Protein AF-Q6V8P6-F1 (afdb_monomer)

Radius of gyration: 17.72 Å; Cα contacts (8 Å, |Δi|>4): 162; chains: 1; bounding box: 40×46×56 Å

InterPro domains:
  IPR002213 UDP-glucuronosyl/UDP-glucosyltransferase [PF00201] (41-142)
  IPR002213 UDP-glucuronosyl/UDP-glucosyltransferase [cd03784] (5-142)

Nearest PDB structures (foldseek):
  8i8z-assembly1_A  TM=8.024E-01  e=1.348E-08  Nemophila menziesii
  8i90-assembly2_B  TM=6.764E-01  e=4.741E-09  Nemophila menziesii
  6jel-assembly1_A  TM=6.926E-01  e=2.130E-08  Phytolacca americana
  8hok-assembly1_A  TM=7.689E-01  e=2.720E-07  Scutellaria baicalensis
  8xfw-assembly1_A  TM=7.731E-01  e=5.226E-07  Mangifera indica

Solvent-accessible surface area (backbone atoms only — not comparable to full-atom values): 9120 Å² total; per-residue (Å²): 139,82,84,88,83,80,90,79,73,80,94,61,40,28,60,82,70,79,51,81,41,89,83,33,73,60,86,79,85,74,91,64,75,50,55,91,65,63,59,65,55,56,54,44,71,73,43,58,71,48,48,26,36,39,36,42,51,70,94,76,65,80,79,54,61,72,58,50,46,52,51,50,52,52,46,61,76,63,70,48,38,32,43,34,52,55,64,71,80,83,67,72,94,72,79,98,68,93,84,73,65,81,79,69,67,43,94,58,52,68,68,46,53,76,56,29,46,77,39,59,38,67,62,61,69,63,53,74,69,33,66,19,49,53,46,77,49,62,69,76,81,132

Mean predicted aligned error: 7.64 Å

Organism: Malus domestica (NCBI:txid3750)

pLDDT: mean 84.95, std 16.17, range [38.88, 98.75]

Structure (mmCIF, N/CA/C/O backbone):
data_AF-Q6V8P6-F1
#
_entry.id   AF-Q6V8P6-F1
#
loop_
_atom_site.group_PDB
_atom_site.id
_atom_site.type_symbol
_atom_site.label_atom_id
_atom_site.label_alt_id
_atom_site.label_comp_id
_atom_site.label_asym_id
_atom_site.label_entity_id
_atom_site.label_seq_id
_atom_site.pdbx_PDB_ins_code
_atom_site.Cartn_x
_atom_site.Cartn_y
_atom_site.Cartn_z
_atom_site.occupancy
_atom_site.B_iso_or_equiv
_atom_site.auth_seq_id
_atom_site.auth_comp_id
_atom_site.auth_asym_id
_atom_site.auth_atom_id
_atom_site.pdbx_PDB_model_num
ATOM 1 N N . ASP A 1 1 ? 9.898 6.338 -42.229 1.00 64.50 1 ASP A N 1
ATOM 2 C CA . ASP A 1 1 ? 10.777 6.286 -41.044 1.00 64.50 1 ASP A CA 1
ATOM 3 C C . ASP A 1 1 ? 10.425 5.107 -40.151 1.00 64.50 1 ASP A C 1
ATOM 5 O O . ASP A 1 1 ? 9.270 4.963 -39.774 1.00 64.50 1 ASP A O 1
ATOM 9 N N . LYS A 1 2 ? 11.386 4.214 -39.880 1.00 81.12 2 LYS A N 1
ATOM 10 C CA . LYS A 1 2 ? 11.236 3.098 -38.930 1.00 81.12 2 LYS A CA 1
ATOM 11 C C . LYS A 1 2 ? 12.096 3.402 -37.708 1.00 81.12 2 LYS A C 1
ATOM 13 O O . LYS A 1 2 ? 13.314 3.485 -37.833 1.00 81.12 2 LYS A O 1
ATOM 18 N N . TYR A 1 3 ? 11.470 3.565 -36.547 1.00 88.38 3 TYR A N 1
ATOM 19 C CA . TYR A 1 3 ? 12.190 3.642 -35.278 1.00 88.38 3 TYR A CA 1
ATOM 20 C C . TYR A 1 3 ? 12.737 2.259 -34.912 1.00 88.38 3 TYR A C 1
ATOM 22 O O . TYR A 1 3 ? 12.028 1.260 -35.037 1.00 88.38 3 TYR A O 1
ATOM 30 N N . ASN A 1 4 ? 13.991 2.205 -34.461 1.00 91.56 4 ASN A N 1
ATOM 31 C CA . ASN A 1 4 ? 14.551 1.015 -33.830 1.00 91.56 4 ASN A CA 1
ATOM 32 C C . ASN A 1 4 ? 14.242 1.075 -32.328 1.00 91.56 4 ASN A C 1
ATOM 34 O O . ASN A 1 4 ? 14.728 1.975 -31.645 1.00 91.56 4 ASN A O 1
ATOM 38 N N . LEU A 1 5 ? 13.410 0.159 -31.833 1.00 94.38 5 LEU A N 1
ATOM 39 C CA . LEU A 1 5 ? 12.945 0.129 -30.445 1.00 94.38 5 LEU A CA 1
ATOM 40 C C . LEU A 1 5 ? 13.497 -1.114 -29.743 1.00 94.38 5 LEU A C 1
ATOM 42 O O . LEU A 1 5 ? 13.370 -2.221 -30.261 1.00 94.38 5 LEU A O 1
ATOM 46 N N . ILE A 1 6 ? 14.080 -0.930 -28.556 1.00 94.56 6 ILE A N 1
ATOM 47 C CA . ILE A 1 6 ? 14.617 -2.009 -27.717 1.00 94.56 6 ILE A CA 1
ATOM 48 C C . ILE A 1 6 ? 13.954 -1.920 -26.342 1.00 94.56 6 ILE A C 1
ATOM 50 O O . ILE A 1 6 ? 14.021 -0.883 -25.684 1.00 94.56 6 ILE A O 1
ATOM 54 N N . GLY A 1 7 ? 13.316 -3.007 -25.908 1.00 93.81 7 GLY A N 1
ATOM 55 C CA . GLY A 1 7 ? 12.780 -3.123 -24.554 1.00 93.81 7 GLY A CA 1
ATOM 56 C C . GLY A 1 7 ? 13.902 -3.395 -23.555 1.00 93.81 7 GLY A C 1
ATOM 57 O O . GLY A 1 7 ? 14.641 -4.360 -23.716 1.00 93.81 7 GLY A O 1
ATOM 58 N N . VAL A 1 8 ? 14.022 -2.550 -22.532 1.00 93.94 8 VAL A N 1
ATOM 59 C CA . VAL A 1 8 ? 15.067 -2.644 -21.490 1.00 93.94 8 VAL A CA 1
ATOM 60 C C . VAL A 1 8 ? 14.494 -2.848 -20.083 1.00 93.94 8 VAL A C 1
ATOM 62 O O . VAL A 1 8 ? 15.216 -2.753 -19.099 1.00 93.94 8 VAL A O 1
ATOM 65 N N . GLY A 1 9 ? 13.183 -3.072 -19.980 1.00 92.12 9 GLY A N 1
ATOM 66 C CA . GLY A 1 9 ? 12.490 -3.229 -18.705 1.00 92.12 9 GLY A CA 1
ATOM 67 C C . GLY A 1 9 ? 12.457 -4.673 -18.179 1.00 92.12 9 GLY A C 1
ATOM 68 O O . GLY A 1 9 ? 12.805 -5.602 -18.911 1.00 92.12 9 GLY A O 1
ATOM 69 N N . PRO A 1 10 ? 11.959 -4.863 -16.942 1.00 91.06 10 PRO A N 1
ATOM 70 C CA . PRO A 1 10 ? 11.522 -3.813 -16.017 1.00 91.06 10 PRO A CA 1
ATOM 71 C C . PRO A 1 10 ? 12.711 -3.106 -15.345 1.00 91.06 10 PRO A C 1
ATOM 73 O O . PRO A 1 10 ? 13.685 -3.744 -14.960 1.00 91.06 10 PRO A O 1
ATOM 76 N N . LEU A 1 11 ? 12.625 -1.782 -15.189 1.00 89.81 11 LEU A N 1
ATOM 77 C CA . LEU A 1 11 ? 13.654 -0.981 -14.515 1.00 89.81 11 LEU A CA 1
ATOM 78 C C . LEU A 1 11 ? 13.418 -0.995 -12.999 1.00 89.81 11 LEU A C 1
ATOM 80 O O . LEU A 1 11 ? 13.060 0.018 -12.410 1.00 89.81 11 LEU A O 1
ATOM 84 N N . ILE A 1 12 ? 13.549 -2.172 -12.391 1.00 87.56 12 ILE A N 1
ATOM 85 C CA . ILE A 1 12 ? 13.394 -2.402 -10.947 1.00 87.56 12 ILE A CA 1
ATOM 86 C C . ILE A 1 12 ? 14.780 -2.725 -10.362 1.00 87.56 12 ILE A C 1
ATOM 88 O O . ILE A 1 12 ? 15.562 -3.378 -11.057 1.00 87.56 12 ILE A O 1
ATOM 92 N N . PRO A 1 13 ? 15.094 -2.305 -9.116 1.00 86.50 13 PRO A N 1
ATOM 93 C CA . PRO A 1 13 ? 16.377 -2.603 -8.487 1.00 86.50 13 PRO A CA 1
ATOM 94 C C . PRO A 1 13 ? 16.724 -4.095 -8.530 1.00 86.50 13 PRO A C 1
ATOM 96 O O . PRO A 1 13 ? 15.871 -4.938 -8.233 1.00 86.50 13 PRO A O 1
ATOM 99 N N . SER A 1 14 ? 17.973 -4.422 -8.870 1.00 84.06 14 SER A N 1
ATOM 100 C CA . SER A 1 14 ? 18.437 -5.808 -9.038 1.00 84.06 14 SER A CA 1
ATOM 101 C C . SER A 1 14 ? 18.205 -6.672 -7.798 1.00 84.06 14 SER A C 1
ATOM 103 O O . SER A 1 14 ? 17.811 -7.826 -7.954 1.00 84.06 14 SER A O 1
ATOM 105 N N . ASP A 1 15 ? 18.333 -6.124 -6.583 1.00 83.31 15 ASP A N 1
ATOM 106 C CA . ASP A 1 15 ? 18.032 -6.843 -5.330 1.00 83.31 15 ASP A CA 1
ATOM 107 C C . ASP A 1 15 ? 16.585 -7.376 -5.268 1.00 83.31 15 ASP A C 1
ATOM 109 O O . ASP A 1 15 ? 16.313 -8.340 -4.558 1.00 83.31 15 ASP A O 1
ATOM 113 N N . SER A 1 16 ? 15.650 -6.766 -6.006 1.00 79.06 16 SER A N 1
ATOM 114 C CA . SER A 1 16 ? 14.245 -7.202 -6.097 1.00 79.06 16 SER A CA 1
ATOM 115 C C . SER A 1 16 ? 13.962 -8.110 -7.303 1.00 79.06 16 SER A C 1
ATOM 117 O O . SER A 1 16 ? 12.825 -8.542 -7.482 1.00 79.06 16 SER A O 1
ATOM 119 N N . LEU A 1 17 ? 14.967 -8.378 -8.143 1.00 81.56 17 LEU A N 1
ATOM 120 C CA . LEU A 1 17 ? 14.869 -9.213 -9.341 1.00 81.56 17 LEU A CA 1
ATOM 121 C C . LEU A 1 17 ? 15.826 -10.411 -9.257 1.00 81.56 17 LEU A C 1
ATOM 123 O O . LEU A 1 17 ? 15.468 -11.458 -8.727 1.00 81.56 17 LEU A O 1
ATOM 127 N N . ASP A 1 18 ? 17.031 -10.279 -9.819 1.00 80.69 18 ASP A N 1
ATOM 128 C CA . ASP A 1 18 ? 17.999 -11.366 -9.980 1.00 80.69 18 ASP A CA 1
ATOM 129 C C . ASP A 1 18 ? 19.200 -11.283 -9.026 1.00 80.69 18 ASP A C 1
ATOM 131 O O . ASP A 1 18 ? 20.037 -12.186 -9.021 1.00 80.69 18 ASP A O 1
ATOM 135 N N . GLY A 1 19 ? 19.293 -10.209 -8.235 1.00 78.88 19 GLY A N 1
ATOM 136 C CA . GLY A 1 19 ? 20.337 -9.975 -7.237 1.00 78.88 19 GLY A CA 1
ATOM 137 C C . GLY A 1 19 ? 21.753 -9.873 -7.808 1.00 78.88 19 GLY A C 1
ATOM 138 O O . GLY A 1 19 ? 22.724 -9.997 -7.061 1.00 78.88 19 GLY A O 1
ATOM 139 N N . L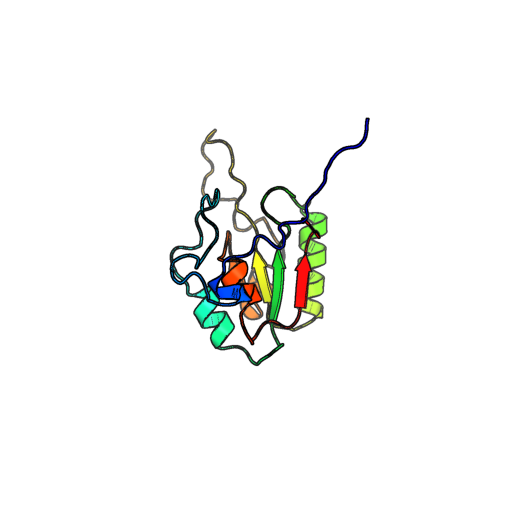YS A 1 20 ? 21.912 -9.688 -9.126 1.00 82.19 20 LYS A N 1
ATOM 140 C CA . LYS A 1 20 ? 23.231 -9.671 -9.780 1.00 82.19 20 LYS A CA 1
ATOM 141 C C . LYS A 1 20 ? 24.008 -8.377 -9.566 1.00 82.19 20 LYS A C 1
ATOM 143 O O . LYS A 1 20 ? 25.219 -8.374 -9.782 1.00 82.19 20 LYS A O 1
ATOM 148 N N . VAL A 1 21 ? 23.344 -7.296 -9.155 1.00 83.06 21 VAL A N 1
ATOM 149 C CA . VAL A 1 21 ? 23.969 -6.000 -8.864 1.00 83.06 21 VAL A CA 1
ATOM 150 C C . VAL A 1 21 ? 23.7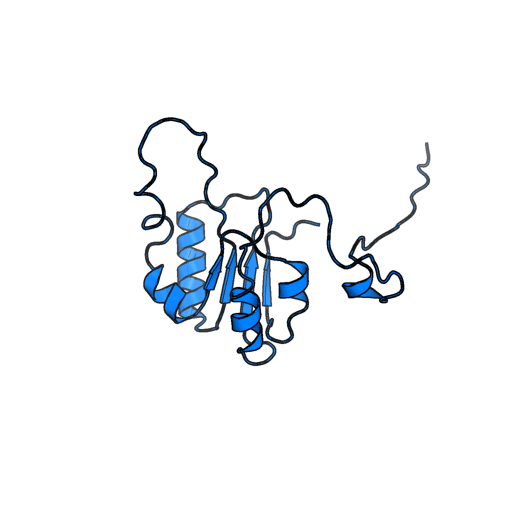86 -5.669 -7.376 1.00 83.06 21 VAL A C 1
ATOM 152 O O . VAL A 1 21 ? 22.811 -5.020 -7.013 1.00 83.06 21 VAL A O 1
ATOM 155 N N . PRO A 1 22 ? 24.739 -6.046 -6.499 1.00 74.31 22 PRO A N 1
ATOM 156 C CA . PRO A 1 22 ? 24.573 -5.956 -5.039 1.00 74.31 22 PRO A CA 1
ATOM 157 C C . PRO A 1 22 ? 24.421 -4.535 -4.475 1.00 74.31 22 PRO A C 1
ATOM 159 O O . PRO A 1 22 ? 24.085 -4.353 -3.303 1.00 74.31 22 PRO A O 1
ATOM 162 N N . SER A 1 23 ? 24.762 -3.514 -5.263 1.00 79.62 23 SER A N 1
ATOM 163 C CA . SER A 1 23 ? 24.608 -2.104 -4.893 1.00 79.62 23 SER A CA 1
ATOM 164 C C . SER A 1 23 ? 23.232 -1.535 -5.245 1.00 79.62 23 SER A C 1
ATOM 166 O O . SER A 1 23 ? 22.897 -0.448 -4.781 1.00 79.62 23 SER A O 1
ATOM 168 N N . ASP A 1 24 ? 22.449 -2.232 -6.068 1.00 79.56 24 ASP A N 1
ATOM 169 C CA . ASP A 1 24 ? 21.180 -1.751 -6.609 1.00 79.56 24 ASP A CA 1
ATOM 170 C C . ASP A 1 24 ? 19.999 -2.232 -5.755 1.00 79.56 24 ASP A C 1
ATOM 172 O O . ASP A 1 24 ? 19.278 -3.172 -6.093 1.00 79.56 24 ASP A O 1
ATOM 176 N N . LYS A 1 25 ? 19.858 -1.590 -4.589 1.00 74.56 25 LYS A N 1
ATOM 177 C CA . LYS A 1 25 ? 18.919 -1.997 -3.528 1.00 74.56 25 LYS A CA 1
ATOM 178 C C . LYS A 1 25 ? 17.602 -1.234 -3.523 1.00 74.56 25 LYS A C 1
ATOM 180 O O . LYS A 1 25 ? 16.619 -1.665 -2.926 1.00 74.56 25 LYS A O 1
ATOM 185 N N . SER A 1 26 ? 17.596 -0.042 -4.106 1.00 77.06 26 SER A N 1
ATOM 186 C CA . SER A 1 26 ? 16.463 0.874 -4.051 1.00 77.06 26 SER A CA 1
ATOM 187 C C . SER A 1 26 ? 16.537 1.880 -5.180 1.00 77.06 26 SER A C 1
ATOM 189 O O . SER A 1 26 ? 17.626 2.260 -5.605 1.00 77.06 26 SER A O 1
ATOM 191 N N . PHE A 1 27 ? 15.383 2.411 -5.566 1.00 80.31 27 PHE A N 1
ATOM 192 C CA . PHE A 1 27 ? 15.333 3.590 -6.418 1.00 80.31 27 PHE A CA 1
ATOM 193 C C . PHE A 1 27 ? 16.090 4.765 -5.783 1.00 80.31 27 PHE A C 1
ATOM 195 O O . PHE A 1 27 ? 15.969 5.028 -4.584 1.00 80.31 27 PHE A O 1
ATOM 202 N N . GLY A 1 28 ? 16.886 5.454 -6.599 1.00 75.38 28 GLY A N 1
ATOM 203 C CA . GLY A 1 28 ? 17.466 6.751 -6.262 1.00 75.38 28 GLY A CA 1
ATOM 204 C C . GLY A 1 28 ? 16.548 7.901 -6.689 1.00 75.38 28 GLY A C 1
ATOM 205 O O . GLY A 1 28 ? 15.672 7.721 -7.531 1.00 75.38 28 GLY A O 1
ATOM 206 N N . GLY A 1 29 ? 16.770 9.098 -6.137 1.00 76.94 29 GLY A N 1
ATOM 207 C CA . GLY A 1 29 ? 16.049 10.310 -6.552 1.00 76.94 29 GLY A CA 1
ATOM 208 C C . GLY A 1 29 ? 14.643 10.473 -5.964 1.00 76.94 29 GLY A C 1
ATOM 209 O O . GLY A 1 29 ? 13.818 11.164 -6.557 1.00 76.94 29 GLY A O 1
ATOM 210 N N . ASP A 1 30 ? 14.362 9.855 -4.812 1.00 78.94 30 ASP A N 1
ATOM 211 C CA . ASP A 1 30 ? 13.090 10.019 -4.103 1.00 78.94 30 ASP A CA 1
ATOM 212 C C . ASP A 1 30 ? 12.798 11.505 -3.814 1.00 78.94 30 ASP A C 1
ATOM 214 O O . ASP A 1 30 ? 13.547 12.178 -3.106 1.00 78.94 30 ASP A O 1
ATOM 218 N N . LEU A 1 31 ? 11.676 12.011 -4.338 1.00 78.62 31 LEU A N 1
ATOM 219 C CA . LEU A 1 31 ? 11.203 13.381 -4.082 1.00 78.62 31 LEU A CA 1
ATOM 220 C C . LEU A 1 31 ? 10.533 13.535 -2.710 1.00 78.62 31 LEU A C 1
ATOM 222 O O . LEU A 1 31 ? 10.399 14.648 -2.206 1.00 78.62 31 LEU A O 1
ATOM 226 N N . PHE A 1 32 ? 10.093 12.424 -2.121 1.00 77.06 32 PHE A N 1
ATOM 227 C CA . PHE A 1 32 ? 9.387 12.392 -0.848 1.00 77.06 32 PHE A CA 1
ATOM 228 C C . PHE A 1 32 ? 10.249 11.690 0.189 1.00 77.06 32 PHE A C 1
ATOM 230 O O . PHE A 1 32 ? 10.757 10.587 -0.034 1.00 77.06 32 PHE A O 1
ATOM 237 N N . GLN A 1 33 ? 10.406 12.332 1.343 1.00 73.00 33 GLN A N 1
ATOM 238 C CA . GLN A 1 33 ? 11.125 11.733 2.451 1.00 73.00 33 GLN A CA 1
ATOM 239 C C . GLN A 1 33 ? 10.310 10.552 2.985 1.00 73.00 33 GLN A C 1
ATOM 241 O O . GLN A 1 33 ? 9.189 10.720 3.457 1.00 73.00 33 GLN A O 1
ATOM 246 N N . LYS A 1 34 ? 10.880 9.347 2.897 1.00 69.62 34 LYS A N 1
ATOM 247 C CA . LYS A 1 34 ? 10.338 8.151 3.559 1.00 69.62 34 LYS A CA 1
ATOM 248 C C . LYS A 1 34 ? 10.194 8.446 5.053 1.00 69.62 34 LYS A C 1
ATOM 250 O O . LYS A 1 34 ? 11.031 9.168 5.605 1.00 69.62 34 LYS A O 1
ATOM 255 N N . SER A 1 35 ? 9.175 7.888 5.711 1.00 65.31 35 SER A N 1
ATOM 256 C CA . SER A 1 35 ? 9.089 7.995 7.171 1.00 65.31 35 SER A CA 1
ATOM 257 C C . SER A 1 35 ? 10.414 7.523 7.786 1.00 65.31 35 SER A C 1
ATOM 259 O O . SER A 1 35 ? 10.912 6.448 7.443 1.00 65.31 35 SER A O 1
ATOM 261 N N . LYS A 1 36 ? 11.025 8.378 8.621 1.00 57.03 36 LYS A N 1
ATOM 262 C CA . LYS A 1 36 ? 12.388 8.175 9.153 1.00 57.03 36 LYS A CA 1
ATOM 263 C C . LYS A 1 36 ? 12.517 6.868 9.927 1.00 57.03 36 LYS A C 1
ATOM 265 O O . LYS A 1 36 ? 13.560 6.226 9.881 1.00 57.03 36 LYS A O 1
ATOM 270 N N . ASP A 1 37 ? 11.420 6.481 10.559 1.00 63.28 37 ASP A N 1
ATOM 271 C CA . ASP A 1 37 ? 11.316 5.279 11.352 1.00 63.28 37 ASP A CA 1
ATOM 272 C C . ASP A 1 37 ? 10.626 4.208 10.500 1.00 63.28 37 ASP A C 1
ATOM 274 O O . ASP A 1 37 ? 9.487 4.366 10.046 1.00 63.28 37 ASP A O 1
ATOM 278 N N . SER A 1 38 ? 11.325 3.100 10.258 1.00 74.50 38 SER A N 1
ATOM 279 C CA . SER A 1 38 ? 10.826 1.911 9.555 1.00 74.50 38 SER A CA 1
ATOM 280 C C . SER A 1 38 ? 9.798 1.119 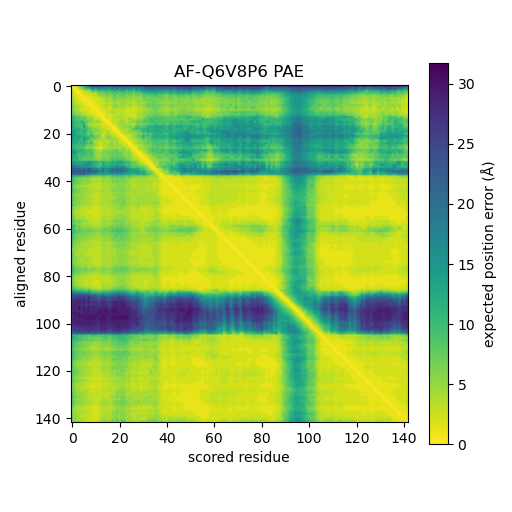10.373 1.00 74.50 38 SER A C 1
ATOM 282 O O . SER A 1 38 ? 9.586 -0.065 10.120 1.00 74.50 38 SER A O 1
ATOM 284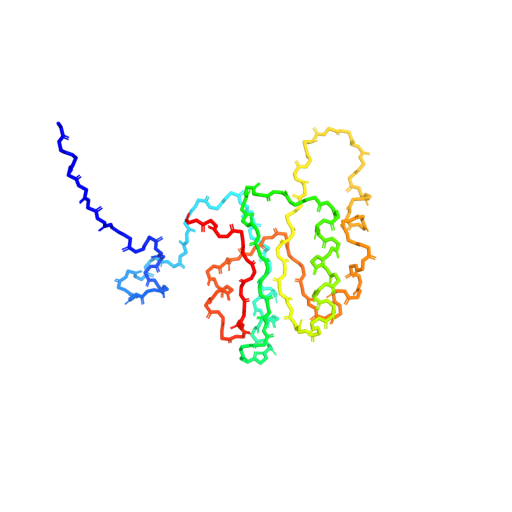 N N . TRP A 1 39 ? 9.137 1.756 11.340 1.00 88.94 39 TRP A N 1
ATOM 285 C CA . TRP A 1 39 ? 8.154 1.136 12.224 1.00 88.94 39 TRP A CA 1
ATOM 286 C C . TRP A 1 39 ? 7.013 0.480 11.432 1.00 88.94 39 TRP A C 1
ATOM 288 O O . TRP A 1 39 ? 6.478 -0.545 11.842 1.00 88.94 39 TRP A O 1
ATOM 298 N N . TYR A 1 40 ? 6.659 1.025 10.261 1.00 91.44 40 TYR A N 1
ATOM 299 C CA . TYR A 1 40 ? 5.636 0.438 9.393 1.00 91.44 40 TYR A CA 1
ATOM 300 C C . TYR A 1 40 ? 6.093 -0.896 8.784 1.00 91.44 40 TYR A C 1
ATOM 302 O O . TYR A 1 40 ? 5.259 -1.763 8.545 1.00 91.44 40 TYR A O 1
ATOM 310 N N . LEU A 1 41 ? 7.401 -1.091 8.564 1.00 91.94 41 LEU A N 1
ATOM 311 C CA . LEU A 1 41 ? 7.957 -2.376 8.127 1.00 91.94 41 LEU A CA 1
ATOM 312 C C . LEU A 1 41 ? 7.925 -3.394 9.266 1.00 91.94 41 LEU A C 1
ATOM 314 O O . LEU A 1 41 ? 7.563 -4.541 9.039 1.00 91.94 41 LEU A O 1
ATOM 318 N N . GLU A 1 42 ? 8.241 -2.986 10.495 1.00 93.75 42 GLU A N 1
ATOM 319 C CA . GLU A 1 42 ? 8.091 -3.852 11.673 1.00 93.75 42 GLU A CA 1
ATOM 320 C C . GLU A 1 42 ? 6.625 -4.245 11.884 1.00 93.75 42 GLU A C 1
ATOM 322 O O . GLU A 1 42 ? 6.306 -5.416 12.097 1.00 93.75 42 GLU A O 1
ATOM 327 N N . TRP A 1 43 ? 5.711 -3.282 11.730 1.00 95.88 43 TRP A N 1
ATOM 328 C CA . TRP A 1 43 ? 4.279 -3.542 11.764 1.00 95.88 43 TRP A CA 1
ATOM 329 C C . TRP A 1 43 ? 3.859 -4.513 10.657 1.00 95.88 43 TRP A C 1
ATOM 331 O O . TRP A 1 43 ? 3.135 -5.458 10.962 1.00 95.88 43 TRP A O 1
ATOM 341 N N . LEU A 1 44 ? 4.338 -4.350 9.418 1.00 96.06 44 LEU A N 1
ATOM 342 C CA . LEU A 1 44 ? 4.079 -5.292 8.322 1.00 96.06 44 LEU A CA 1
ATOM 343 C C . LEU A 1 44 ? 4.597 -6.695 8.657 1.00 96.06 44 LEU A C 1
ATOM 345 O O . LEU A 1 44 ? 3.853 -7.665 8.535 1.00 96.06 44 LEU A O 1
ATOM 349 N N . ASN A 1 45 ? 5.831 -6.801 9.149 1.00 94.75 45 ASN A N 1
ATOM 350 C CA . ASN A 1 45 ? 6.468 -8.071 9.506 1.00 94.75 45 ASN A CA 1
ATOM 351 C C . ASN A 1 45 ? 5.761 -8.794 10.664 1.00 94.75 45 ASN A C 1
ATOM 353 O O . ASN A 1 45 ? 5.895 -10.004 10.804 1.00 94.75 45 ASN A O 1
ATOM 357 N N . SER A 1 46 ? 4.994 -8.072 11.487 1.00 96.62 46 SER A N 1
ATOM 358 C CA . SER A 1 46 ? 4.170 -8.665 12.550 1.00 96.62 46 SER A CA 1
ATOM 359 C C . SER A 1 46 ? 2.838 -9.255 12.063 1.00 96.62 46 SER A C 1
ATOM 361 O O . SER A 1 46 ? 2.116 -9.859 12.858 1.00 96.62 46 SER A O 1
ATOM 363 N N . LYS A 1 47 ? 2.451 -9.030 10.800 1.00 98.12 47 LYS A N 1
ATOM 364 C CA . LYS A 1 47 ? 1.167 -9.489 10.254 1.00 98.12 47 LYS A CA 1
ATOM 365 C C . LYS A 1 47 ? 1.296 -10.868 9.600 1.00 98.12 47 LYS A C 1
ATOM 367 O O . LYS A 1 47 ? 2.370 -11.204 9.112 1.00 98.12 47 LYS A O 1
ATOM 372 N N . PRO A 1 48 ? 0.216 -11.672 9.574 1.00 98.25 48 PRO A N 1
ATOM 373 C CA . PRO A 1 48 ? 0.211 -12.932 8.837 1.00 98.25 48 PRO A CA 1
ATOM 374 C C . PRO A 1 48 ? 0.486 -12.735 7.339 1.00 98.25 48 PRO A C 1
ATOM 376 O O . PRO A 1 48 ? 0.153 -11.691 6.770 1.00 98.25 48 PRO A O 1
ATOM 379 N N . GLU A 1 49 ? 1.025 -13.766 6.693 1.00 98.31 49 GLU A N 1
ATOM 380 C CA . GLU A 1 49 ? 1.264 -13.796 5.246 1.00 98.31 49 GLU A CA 1
ATOM 381 C C . GLU A 1 49 ? -0.024 -13.511 4.453 1.00 98.31 49 GLU A C 1
ATOM 383 O O . GLU A 1 49 ? -1.106 -13.987 4.807 1.00 98.31 49 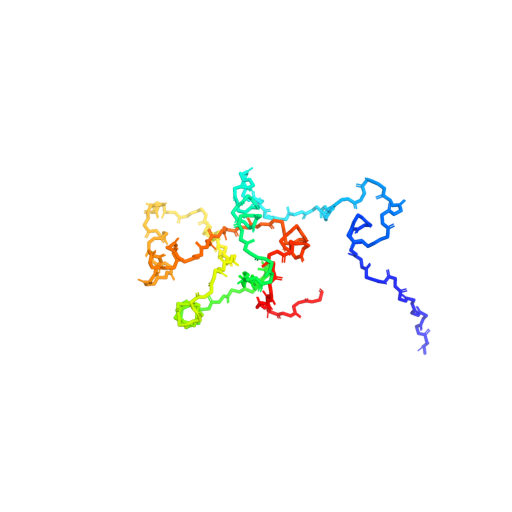GLU A O 1
ATOM 388 N N . GLY A 1 50 ? 0.070 -12.691 3.402 1.00 98.25 50 GLY A N 1
ATOM 389 C CA . GLY A 1 50 ? -1.059 -12.356 2.527 1.00 98.25 50 GLY A CA 1
ATOM 390 C C . GLY A 1 50 ? -2.241 -11.637 3.204 1.00 98.25 50 GLY A C 1
ATOM 391 O O . GLY A 1 50 ? -3.345 -11.581 2.644 1.00 98.25 50 GLY A O 1
ATOM 392 N N . SER A 1 51 ? -2.068 -11.104 4.418 1.00 98.31 51 SER A N 1
ATOM 393 C CA . SER A 1 51 ? -3.161 -10.505 5.199 1.00 98.31 51 SER A CA 1
ATOM 394 C C . SER A 1 51 ? -3.355 -9.007 4.968 1.00 98.31 51 SER A C 1
ATOM 396 O O . SER A 1 51 ? -4.472 -8.515 5.120 1.00 98.31 51 SER A O 1
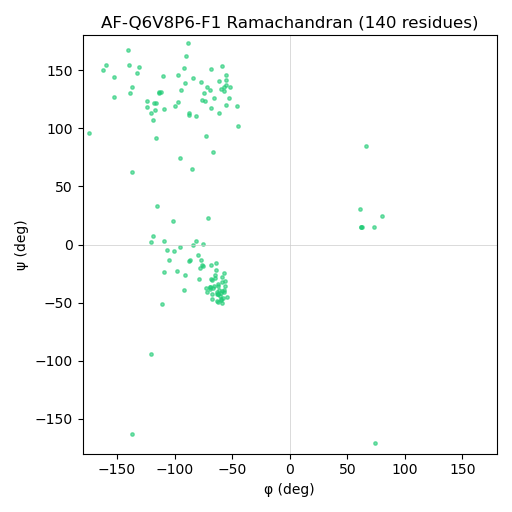ATOM 398 N N . VAL A 1 52 ? -2.302 -8.292 4.568 1.00 98.62 52 VAL A N 1
ATOM 399 C CA . VAL A 1 52 ? -2.280 -6.828 4.509 1.00 98.62 52 VAL A CA 1
ATOM 400 C C . VAL A 1 52 ? -2.720 -6.309 3.143 1.00 98.62 52 VAL A C 1
ATOM 402 O O . VAL A 1 52 ? -2.320 -6.837 2.103 1.00 98.62 52 VAL A O 1
ATOM 405 N N . ILE A 1 53 ? -3.512 -5.238 3.141 1.00 98.75 53 ILE A N 1
ATOM 406 C CA . ILE A 1 53 ? -3.831 -4.443 1.950 1.00 98.75 53 ILE A CA 1
ATOM 407 C C . ILE A 1 53 ? -2.905 -3.226 1.902 1.00 98.75 53 ILE A C 1
ATOM 409 O O . ILE A 1 53 ? -2.883 -2.422 2.8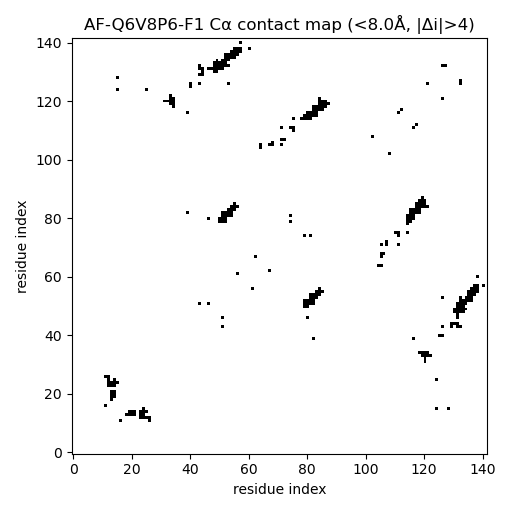30 1.00 98.75 53 ILE A O 1
ATOM 413 N N . TYR A 1 54 ? -2.154 -3.056 0.821 1.00 98.62 54 TYR A N 1
ATOM 414 C CA . TYR A 1 54 ? -1.413 -1.825 0.566 1.00 98.62 54 TYR A CA 1
ATOM 415 C C . TYR A 1 54 ? -2.238 -0.895 -0.318 1.00 98.62 54 TYR A C 1
ATOM 417 O O . TYR A 1 54 ? -2.774 -1.325 -1.337 1.00 98.62 54 TYR A O 1
ATOM 425 N N . VAL A 1 55 ? -2.331 0.379 0.055 1.00 98.38 55 VAL A N 1
ATOM 426 C CA . VAL A 1 55 ? -3.059 1.401 -0.703 1.00 98.38 55 VAL A CA 1
ATOM 427 C C . VAL A 1 55 ? -2.110 2.553 -1.018 1.00 98.38 55 VAL A C 1
ATOM 429 O O . VAL A 1 55 ? -1.592 3.206 -0.111 1.00 98.38 55 VAL A O 1
ATOM 432 N N . SER A 1 56 ? -1.872 2.814 -2.305 1.00 96.81 56 SER A N 1
ATOM 433 C CA . SER A 1 56 ? -1.034 3.933 -2.757 1.00 96.81 56 SER A CA 1
ATOM 434 C C . SER A 1 56 ? -1.443 4.420 -4.144 1.00 96.81 56 SER A C 1
ATOM 436 O O . SER A 1 56 ? -1.471 3.668 -5.118 1.00 96.81 56 SER A O 1
ATOM 438 N N . PHE A 1 57 ? -1.701 5.724 -4.250 1.00 95.38 57 PHE A N 1
ATOM 439 C CA . PHE A 1 57 ? -2.063 6.392 -5.505 1.00 95.38 57 PHE A CA 1
ATOM 440 C C . PHE A 1 57 ? -0.885 7.154 -6.133 1.00 95.38 57 PHE A C 1
ATOM 442 O O . PHE A 1 57 ? -1.069 8.019 -6.988 1.00 95.38 57 PHE A O 1
ATOM 449 N N . GLY A 1 58 ? 0.341 6.800 -5.738 1.00 91.56 58 GLY A N 1
ATOM 450 C CA . GLY A 1 58 ? 1.566 7.355 -6.300 1.00 91.56 58 GLY A CA 1
ATOM 451 C C . GLY A 1 58 ? 1.870 8.789 -5.861 1.00 91.56 58 GLY A C 1
ATOM 452 O O . GLY A 1 58 ? 1.262 9.359 -4.955 1.00 91.56 58 GLY A O 1
ATOM 453 N N . SER A 1 59 ? 2.875 9.369 -6.511 1.00 88.25 59 SER A N 1
ATOM 454 C CA . SER A 1 59 ? 3.460 10.671 -6.171 1.00 88.25 59 SER A CA 1
ATOM 455 C C . SER A 1 59 ? 2.759 11.871 -6.811 1.00 88.25 59 SER A C 1
ATOM 457 O O . SER A 1 59 ? 3.025 13.007 -6.422 1.00 88.25 59 SER A O 1
ATOM 459 N N . ILE A 1 60 ? 1.890 11.655 -7.800 1.00 85.69 60 ILE A N 1
ATOM 460 C CA . ILE A 1 60 ? 1.279 12.739 -8.585 1.00 85.69 60 ILE A CA 1
ATOM 461 C C . ILE A 1 60 ? -0.211 12.851 -8.278 1.00 85.69 60 ILE A C 1
ATOM 463 O O . ILE A 1 60 ? -0.670 13.933 -7.917 1.00 85.69 60 ILE A O 1
ATOM 467 N N . SER A 1 61 ? -0.948 11.743 -8.349 1.00 86.06 61 SER A N 1
ATOM 468 C CA . SER A 1 61 ? -2.402 11.728 -8.176 1.00 86.06 61 SER A CA 1
ATOM 469 C C . SER A 1 61 ? -2.826 12.251 -6.803 1.00 86.06 61 SER A C 1
ATOM 471 O O . SER A 1 61 ? -2.266 11.869 -5.771 1.00 86.06 61 SER A O 1
ATOM 473 N N . VAL A 1 62 ? -3.832 13.123 -6.791 1.00 84.38 62 VAL A N 1
ATOM 474 C CA . VAL A 1 62 ? -4.454 13.662 -5.577 1.00 84.38 62 VAL A CA 1
ATOM 475 C C . VAL A 1 62 ? -5.910 13.225 -5.585 1.00 84.38 62 VAL A C 1
ATOM 477 O O . VAL A 1 62 ? -6.626 13.515 -6.540 1.00 84.38 62 VAL A O 1
ATOM 480 N N . LEU A 1 63 ? -6.329 12.512 -4.542 1.00 87.19 63 LEU A N 1
ATOM 481 C CA . LEU A 1 63 ? -7.715 12.086 -4.388 1.00 87.19 63 LEU A CA 1
ATOM 482 C C . LEU A 1 63 ? -8.544 13.204 -3.761 1.00 87.19 63 LEU A C 1
ATOM 484 O O . LEU A 1 63 ? -8.080 13.919 -2.869 1.00 87.19 63 LEU A O 1
ATOM 488 N N . GLU A 1 64 ? -9.787 13.336 -4.211 1.00 90.19 64 GLU A N 1
ATOM 489 C CA . GLU A 1 64 ? -10.757 14.195 -3.541 1.00 90.19 64 GLU A CA 1
ATOM 490 C C . GLU A 1 64 ? -11.135 13.609 -2.177 1.00 90.19 64 GLU A C 1
ATOM 492 O O . GLU A 1 64 ? -11.156 12.390 -1.998 1.00 90.19 64 GLU A O 1
ATOM 497 N N . LYS A 1 65 ? -11.495 14.474 -1.218 1.00 88.88 65 LYS A N 1
ATOM 498 C CA . LYS A 1 65 ? -11.866 14.035 0.136 1.00 88.88 65 LYS A CA 1
ATOM 499 C C . LYS A 1 65 ? -12.984 12.992 0.101 1.00 88.88 65 LYS A C 1
ATOM 501 O O . LYS A 1 65 ? -12.858 11.967 0.751 1.00 88.88 65 LYS A O 1
ATOM 506 N N . ALA A 1 66 ? -14.028 13.207 -0.702 1.00 92.25 66 ALA A N 1
ATOM 507 C CA . ALA A 1 66 ? -15.134 12.256 -0.822 1.00 92.25 66 ALA A CA 1
ATOM 508 C C . ALA A 1 66 ? -14.654 10.858 -1.251 1.00 92.25 66 ALA A C 1
ATOM 510 O O . ALA A 1 66 ? -15.087 9.859 -0.691 1.00 92.25 66 ALA A O 1
ATOM 511 N N . GLN A 1 67 ? -13.706 10.781 -2.187 1.00 94.00 67 GLN A N 1
ATOM 512 C CA . GLN A 1 67 ? -13.132 9.510 -2.620 1.00 94.00 67 GLN A CA 1
ATOM 513 C C . GLN A 1 67 ? -12.269 8.861 -1.531 1.00 94.00 67 GLN A C 1
ATOM 515 O O . GLN A 1 67 ? -12.306 7.644 -1.369 1.00 94.00 67 GLN A O 1
ATOM 520 N N . MET A 1 68 ? -11.512 9.656 -0.769 1.00 94.38 68 MET A N 1
ATOM 521 C CA . MET A 1 68 ? -10.768 9.148 0.385 1.00 94.38 68 MET A CA 1
ATOM 522 C C . MET A 1 68 ? -11.706 8.577 1.457 1.00 94.38 68 MET A C 1
ATOM 524 O O . MET A 1 68 ? -11.442 7.495 1.964 1.00 94.38 68 MET A O 1
ATOM 528 N N . GLU A 1 69 ? -12.821 9.246 1.758 1.00 95.00 69 GLU A N 1
ATOM 529 C CA . GLU A 1 69 ? -13.817 8.755 2.724 1.00 95.00 69 GLU A CA 1
ATOM 530 C C . GLU A 1 69 ? -14.434 7.417 2.287 1.00 95.00 69 GLU A C 1
ATOM 532 O O . GLU A 1 69 ? -14.621 6.524 3.107 1.00 95.00 69 GLU A O 1
ATOM 537 N N . GLU A 1 70 ? -14.711 7.229 0.995 1.00 97.88 70 GLU A N 1
ATOM 538 C CA . GLU A 1 70 ? -15.229 5.946 0.501 1.00 97.88 70 GLU A CA 1
ATOM 539 C C . GLU A 1 70 ? -14.179 4.827 0.559 1.00 97.88 70 GLU A C 1
ATOM 541 O O . GLU A 1 70 ? -14.505 3.695 0.912 1.00 97.88 70 GLU A O 1
ATOM 546 N N . ILE A 1 71 ? -12.904 5.132 0.286 1.00 97.25 71 ILE A N 1
ATOM 547 C CA . ILE A 1 71 ? -11.810 4.166 0.479 1.00 97.25 71 ILE A CA 1
ATOM 548 C C . ILE A 1 71 ? -11.684 3.799 1.961 1.00 97.25 71 ILE A C 1
ATOM 550 O O . ILE A 1 71 ? -11.536 2.624 2.287 1.00 97.25 71 ILE A O 1
ATOM 554 N N . ALA A 1 72 ? -11.773 4.782 2.855 1.00 96.94 72 ALA A N 1
ATOM 555 C CA . ALA A 1 72 ? -11.718 4.572 4.294 1.00 96.94 72 ALA A CA 1
ATOM 556 C C . ALA A 1 72 ? -12.830 3.631 4.782 1.00 96.94 72 ALA A C 1
ATOM 558 O O . ALA A 1 72 ? -12.539 2.625 5.428 1.00 96.94 72 ALA A O 1
ATOM 559 N N . LYS A 1 73 ? -14.084 3.892 4.392 1.00 97.75 73 LYS A N 1
ATOM 560 C CA . LYS A 1 73 ? -15.220 3.007 4.697 1.00 97.75 73 LYS A CA 1
ATOM 561 C C . LYS A 1 73 ? -14.998 1.598 4.159 1.00 97.75 73 LYS A C 1
ATOM 563 O O . LYS A 1 73 ? -15.164 0.634 4.894 1.00 97.75 73 LYS A O 1
ATOM 568 N N . ALA A 1 74 ? -14.540 1.472 2.913 1.00 98.19 74 ALA A N 1
AT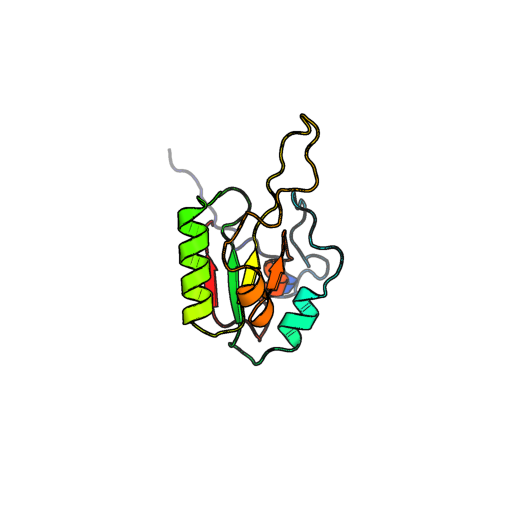OM 569 C CA . ALA A 1 74 ? -14.262 0.170 2.316 1.00 98.19 74 ALA A CA 1
ATOM 570 C C . ALA A 1 74 ? -13.163 -0.608 3.064 1.00 98.19 74 ALA A C 1
ATOM 572 O O . ALA A 1 74 ? -13.242 -1.831 3.163 1.00 98.19 74 ALA A O 1
ATOM 573 N N . LEU A 1 75 ? -12.141 0.072 3.598 1.00 98.12 75 LEU A N 1
ATOM 574 C CA . LEU A 1 75 ? -11.097 -0.560 4.411 1.00 98.12 75 LEU A CA 1
ATOM 575 C C . LEU A 1 75 ? -11.642 -1.062 5.754 1.00 98.12 75 LEU A C 1
ATOM 577 O O . LEU A 1 75 ? -11.322 -2.186 6.144 1.00 98.12 75 LEU A O 1
ATOM 581 N N . LEU A 1 76 ? -12.483 -0.266 6.422 1.00 97.94 76 LEU A N 1
ATOM 582 C CA . LEU A 1 76 ? -13.156 -0.661 7.664 1.00 97.94 76 LEU A CA 1
ATOM 583 C C . LEU A 1 76 ? -14.092 -1.854 7.433 1.00 97.94 76 LEU A C 1
ATOM 585 O O . LEU A 1 76 ? -13.980 -2.860 8.131 1.00 97.94 76 LEU A O 1
ATOM 589 N N . ASP A 1 77 ? -14.929 -1.790 6.395 1.00 97.94 77 ASP A N 1
ATOM 590 C CA . ASP A 1 77 ? -15.848 -2.869 6.013 1.00 97.94 77 ASP A CA 1
ATOM 591 C C . ASP A 1 77 ? -15.101 -4.152 5.621 1.00 97.94 77 ASP A C 1
ATOM 593 O O . ASP A 1 77 ? -15.570 -5.264 5.871 1.00 97.94 77 ASP A O 1
ATOM 597 N N . CYS A 1 78 ? -13.917 -4.019 5.014 1.00 96.56 78 CYS A N 1
ATOM 598 C CA . CYS A 1 78 ? -13.071 -5.158 4.672 1.00 96.56 78 CYS A CA 1
ATOM 599 C C . CYS A 1 78 ? -12.511 -5.859 5.920 1.00 96.56 78 CYS A C 1
ATOM 601 O O . CYS A 1 78 ? -12.254 -7.065 5.879 1.00 96.56 78 CYS A O 1
ATOM 603 N N . GLY A 1 79 ? -12.292 -5.125 7.017 1.00 96.94 79 GLY A N 1
ATOM 604 C CA . GLY A 1 79 ? -11.806 -5.672 8.287 1.00 96.94 79 GLY A CA 1
ATOM 605 C C . GLY A 1 79 ? -10.410 -6.302 8.215 1.00 96.94 79 GLY A C 1
ATOM 606 O O . GLY A 1 79 ? -10.019 -7.052 9.111 1.00 96.94 79 GLY A O 1
ATOM 607 N N . ARG A 1 80 ? -9.647 -6.040 7.144 1.00 97.69 80 ARG A N 1
ATOM 608 C CA . ARG A 1 80 ? -8.275 -6.534 6.976 1.00 97.69 80 ARG A CA 1
ATOM 609 C C . ARG A 1 80 ? -7.268 -5.465 7.391 1.00 97.69 80 ARG A C 1
ATOM 611 O O . ARG A 1 80 ? -7.497 -4.286 7.121 1.00 97.69 80 ARG A O 1
ATOM 618 N N . PRO A 1 81 ? -6.115 -5.855 7.963 1.00 98.25 81 PRO A N 1
ATOM 619 C CA . PRO A 1 81 ? -5.024 -4.920 8.185 1.00 98.25 81 PRO A CA 1
ATOM 620 C C . PRO A 1 81 ? -4.626 -4.235 6.877 1.00 98.25 81 PRO A C 1
ATOM 622 O O . PRO A 1 81 ? -4.555 -4.875 5.826 1.00 98.25 81 PRO A O 1
ATOM 625 N N . PHE A 1 82 ? -4.309 -2.948 6.934 1.00 98.56 82 PHE A N 1
ATOM 626 C CA . PHE A 1 82 ? -3.870 -2.205 5.758 1.00 98.56 82 PHE A CA 1
ATOM 627 C C . PHE A 1 82 ? -2.721 -1.252 6.074 1.00 98.56 82 PHE A C 1
ATOM 629 O O . PHE A 1 82 ? -2.568 -0.789 7.203 1.00 98.56 82 PHE A O 1
ATOM 636 N N . LEU A 1 83 ? -1.929 -0.945 5.051 1.00 97.88 83 LEU A N 1
ATOM 637 C CA . LEU A 1 83 ? -0.984 0.162 5.040 1.00 97.88 83 LEU A CA 1
ATOM 638 C C . LEU A 1 83 ? -1.412 1.137 3.942 1.00 97.88 83 LEU A C 1
ATOM 640 O O . LEU A 1 83 ? -1.383 0.788 2.762 1.00 97.88 83 LEU A O 1
ATOM 644 N N . TRP A 1 84 ? -1.794 2.353 4.316 1.00 97.00 84 TRP A N 1
ATOM 645 C CA . TRP A 1 84 ? -2.272 3.364 3.378 1.00 97.00 84 TRP A CA 1
ATOM 646 C C . TRP A 1 84 ? -1.334 4.569 3.336 1.00 97.00 84 TRP A C 1
ATOM 648 O O . TRP A 1 84 ? -1.076 5.219 4.347 1.00 97.00 84 TRP A O 1
ATOM 658 N N . VAL A 1 85 ? -0.821 4.870 2.143 1.00 94.00 85 VAL A N 1
ATOM 659 C CA . VAL A 1 85 ? -0.065 6.095 1.879 1.00 94.00 85 VAL A CA 1
ATOM 660 C C . VAL A 1 85 ? -1.026 7.254 1.632 1.00 94.00 85 VAL A C 1
ATOM 662 O O . VAL A 1 85 ? -1.683 7.310 0.588 1.00 94.00 85 VAL A O 1
ATOM 665 N N . ILE A 1 86 ? -1.069 8.200 2.567 1.00 91.06 86 ILE A N 1
ATOM 666 C CA . ILE A 1 86 ? -1.783 9.471 2.424 1.00 91.06 86 ILE A CA 1
ATOM 667 C C . ILE A 1 86 ? -0.750 10.578 2.537 1.00 91.06 86 ILE A C 1
ATOM 669 O O . ILE A 1 86 ? -0.238 10.841 3.615 1.00 91.06 86 ILE A O 1
ATOM 673 N N . ARG A 1 87 ? -0.429 11.216 1.412 1.00 85.88 87 ARG A N 1
ATOM 674 C CA . ARG A 1 87 ? 0.576 12.279 1.381 1.00 85.88 87 ARG A CA 1
ATOM 675 C C . ARG A 1 87 ? 0.066 13.511 2.117 1.00 85.88 87 ARG A C 1
ATOM 677 O O . ARG A 1 87 ? -1.027 13.993 1.807 1.00 85.88 87 ARG A O 1
ATOM 684 N N . ASP A 1 88 ? 0.907 14.074 2.978 1.00 72.88 88 ASP A N 1
ATOM 685 C CA . ASP A 1 88 ? 0.669 15.403 3.526 1.00 72.88 88 ASP A CA 1
ATOM 686 C C . ASP A 1 88 ? 0.547 16.389 2.365 1.00 72.88 88 ASP A C 1
ATOM 688 O O . ASP A 1 88 ? 1.359 16.395 1.427 1.00 72.88 88 ASP A O 1
ATOM 692 N N . LYS A 1 89 ? -0.485 17.235 2.397 1.00 64.38 89 LYS A N 1
ATOM 693 C CA . LYS A 1 89 ? -0.538 18.359 1.468 1.00 64.38 89 LYS A CA 1
ATOM 694 C C . LYS A 1 89 ? 0.679 19.221 1.770 1.00 64.38 89 LYS A C 1
ATOM 696 O O . LYS A 1 89 ? 0.752 19.839 2.827 1.00 64.38 89 LYS A O 1
ATOM 701 N N . VAL A 1 90 ? 1.618 19.281 0.827 1.00 48.16 90 VAL A N 1
ATOM 702 C CA . VAL A 1 90 ? 2.659 20.310 0.815 1.00 48.16 90 VAL A CA 1
ATOM 703 C C . VAL A 1 90 ? 1.945 21.628 0.546 1.00 48.16 90 VAL A C 1
ATOM 705 O O . VAL A 1 90 ? 1.847 22.095 -0.589 1.00 48.16 90 VAL A O 1
ATOM 708 N N . GLU A 1 91 ? 1.343 22.199 1.581 1.00 44.88 91 GLU A N 1
ATOM 709 C CA . GLU A 1 91 ? 0.841 23.549 1.494 1.00 44.88 91 GLU A CA 1
ATOM 710 C C . GLU A 1 91 ? 2.046 24.459 1.327 1.00 44.88 91 GLU A C 1
ATOM 712 O O . GLU A 1 91 ? 3.029 24.404 2.069 1.00 44.88 91 GLU A O 1
ATOM 717 N N . LYS A 1 92 ? 1.984 25.265 0.268 1.00 41.28 92 LYS A N 1
ATOM 718 C CA . LYS A 1 92 ? 2.875 26.397 0.071 1.00 41.28 92 LYS A CA 1
ATOM 719 C C . LYS A 1 92 ? 2.938 27.142 1.400 1.00 41.28 92 LYS A C 1
ATOM 721 O O . LYS A 1 92 ? 1.904 27.607 1.864 1.00 41.28 92 LYS A O 1
ATOM 726 N N . LYS A 1 93 ? 4.136 27.238 1.982 1.00 38.88 93 LYS A N 1
ATOM 727 C CA . LYS A 1 93 ? 4.438 28.109 3.122 1.00 38.88 93 LYS A CA 1
ATOM 728 C C . LYS A 1 93 ? 3.827 29.487 2.855 1.00 38.88 93 LYS A C 1
ATOM 730 O O . LYS A 1 93 ? 4.343 30.244 2.036 1.00 38.88 93 LYS A O 1
ATOM 735 N N . GLY A 1 94 ? 2.696 29.751 3.487 1.00 43.84 94 GLY A N 1
ATOM 736 C CA . GLY A 1 94 ? 1.857 30.916 3.260 1.00 43.84 94 GLY A CA 1
ATOM 737 C C . GLY A 1 94 ? 0.744 30.897 4.295 1.00 43.84 94 GLY A C 1
ATOM 738 O O . GLY A 1 94 ? -0.252 30.209 4.116 1.00 43.84 94 GLY A O 1
ATOM 739 N N . ASP A 1 95 ? 0.984 31.633 5.376 1.00 42.56 95 ASP A N 1
ATOM 740 C CA . ASP A 1 95 ? 0.074 31.962 6.475 1.00 42.56 95 ASP A CA 1
ATOM 741 C C . ASP A 1 95 ? -0.402 30.824 7.400 1.00 42.56 95 ASP A C 1
ATOM 743 O O . ASP A 1 95 ? -1.518 30.317 7.337 1.00 42.56 95 ASP A O 1
ATOM 747 N N . GLY A 1 96 ? 0.438 30.531 8.398 1.00 42.75 96 GLY A N 1
ATOM 748 C CA . GLY A 1 96 ? 0.068 30.815 9.793 1.00 42.75 96 GLY A CA 1
ATOM 749 C C . GLY A 1 96 ? -0.988 29.948 10.486 1.00 42.75 96 GLY A C 1
ATOM 750 O O . GLY A 1 96 ? -1.467 30.353 11.540 1.00 42.75 96 GLY A O 1
ATOM 751 N N . ASN A 1 97 ? -1.346 28.774 9.965 1.00 44.22 97 ASN A N 1
ATOM 752 C CA . ASN A 1 97 ? -2.242 27.830 10.652 1.00 44.22 97 ASN A CA 1
ATOM 753 C C . ASN A 1 97 ? -1.731 26.383 10.527 1.00 44.22 97 ASN A C 1
ATOM 755 O O . ASN A 1 97 ? -2.371 25.516 9.939 1.00 44.22 97 ASN A O 1
ATOM 759 N N . GLU A 1 98 ? -0.546 26.123 11.080 1.00 46.50 98 GLU A N 1
ATOM 760 C CA . GLU A 1 98 ? 0.201 24.866 10.893 1.00 46.50 98 GLU A CA 1
ATOM 761 C C . GLU A 1 98 ? -0.251 23.691 11.788 1.00 46.50 98 GLU A C 1
ATOM 763 O O . GLU A 1 98 ? 0.326 22.617 11.699 1.00 46.50 98 GLU A O 1
ATOM 768 N N . ALA A 1 99 ? -1.291 23.837 12.617 1.00 43.91 99 ALA A N 1
ATOM 769 C CA . ALA A 1 99 ? -1.660 22.805 13.602 1.00 43.91 99 ALA A CA 1
ATOM 770 C C . ALA A 1 99 ? -3.079 22.216 13.461 1.00 43.91 99 ALA A C 1
ATOM 772 O O . ALA A 1 99 ? -3.472 21.401 14.284 1.00 43.91 99 ALA A O 1
ATOM 773 N N . LYS A 1 100 ? -3.876 22.618 12.457 1.00 42.12 100 LYS A N 1
ATOM 774 C CA . LYS A 1 100 ? -5.311 22.246 12.368 1.00 42.12 100 LYS A CA 1
ATOM 775 C C . LYS A 1 100 ? -5.691 21.251 11.257 1.00 42.12 100 LYS A C 1
ATOM 777 O O . LYS A 1 100 ? -6.873 20.992 11.084 1.00 42.12 100 LYS A O 1
ATOM 782 N N . LYS A 1 101 ? -4.744 20.716 10.473 1.00 51.34 101 LYS A N 1
ATOM 783 C CA . LYS A 1 101 ? -5.066 19.994 9.216 1.00 51.34 101 LYS A CA 1
ATOM 784 C C . LYS A 1 101 ? -4.961 18.468 9.239 1.00 51.34 101 LYS A C 1
ATOM 786 O O . LYS A 1 101 ? -5.481 17.840 8.321 1.00 51.34 101 LYS A O 1
ATOM 791 N N . GLU A 1 102 ? -4.354 17.862 10.257 1.00 48.56 102 GLU A N 1
ATOM 792 C CA . GLU A 1 102 ? -4.224 16.394 10.324 1.00 48.56 102 GLU A CA 1
ATOM 793 C C . GLU A 1 102 ? -5.500 15.682 10.795 1.00 48.56 102 GLU A C 1
ATOM 795 O O . GLU A 1 102 ? -5.767 14.563 10.352 1.00 48.56 102 GLU A O 1
ATOM 800 N N . GLU A 1 103 ? -6.318 16.339 11.621 1.00 45.59 103 GLU A N 1
ATOM 801 C CA . GLU A 1 103 ? -7.596 15.800 12.117 1.00 45.59 103 GLU A CA 1
ATOM 802 C C . GLU A 1 103 ? -8.726 15.863 11.064 1.00 45.59 103 GLU A C 1
ATOM 804 O O . GLU A 1 103 ? -9.740 15.191 11.205 1.00 45.59 103 GLU A O 1
ATOM 809 N N . GLU A 1 104 ? -8.565 16.610 9.962 1.00 57.75 104 GLU A N 1
ATOM 810 C CA . GLU A 1 104 ? -9.643 16.837 8.978 1.00 57.75 104 GLU A CA 1
ATOM 811 C C . GLU A 1 104 ? -9.579 15.973 7.704 1.00 57.75 104 GLU A C 1
ATOM 813 O O . GLU A 1 104 ? -10.490 16.064 6.865 1.00 57.75 104 GLU A O 1
ATOM 818 N N . MET A 1 105 ? -8.531 15.162 7.500 1.00 70.69 105 MET A N 1
ATOM 819 C CA . MET A 1 105 ? -8.378 14.423 6.234 1.00 70.69 105 MET A CA 1
ATOM 820 C C . MET A 1 105 ? -9.354 13.254 6.083 1.00 70.69 105 MET A C 1
ATOM 822 O O . MET A 1 105 ? -9.832 13.036 4.971 1.00 70.69 105 MET A O 1
ATOM 826 N N . LEU A 1 106 ? -9.659 12.534 7.164 1.00 85.88 106 LEU A N 1
ATOM 827 C CA . LEU A 1 106 ? -10.574 11.390 7.159 1.00 85.88 106 LEU A CA 1
ATOM 828 C C . LEU A 1 106 ? -11.466 11.417 8.396 1.00 85.88 106 LEU A C 1
ATOM 830 O O . LEU A 1 106 ? -10.960 11.519 9.510 1.00 85.88 106 LEU A O 1
ATOM 834 N N . SER A 1 107 ? -12.776 11.279 8.202 1.00 90.88 107 SER A N 1
ATOM 835 C CA . SER A 1 107 ? -13.752 11.309 9.297 1.00 90.88 107 SER A CA 1
ATOM 836 C C . SER A 1 107 ? -13.617 10.152 10.300 1.00 90.88 107 SER A C 1
ATOM 838 O O . SER A 1 107 ? -13.968 10.322 11.461 1.00 90.88 107 SER A O 1
ATOM 840 N N . CYS A 1 108 ? -13.075 9.007 9.875 1.00 91.81 108 CYS A N 1
ATOM 841 C CA . CYS A 1 108 ? -12.937 7.771 10.662 1.00 91.81 108 CYS A CA 1
ATOM 842 C C . CYS A 1 108 ? -11.468 7.386 10.930 1.00 91.81 108 CYS A C 1
ATOM 844 O O . CYS A 1 108 ? -11.107 6.210 10.966 1.00 91.81 108 CYS A O 1
ATOM 846 N N . ARG A 1 109 ? -10.577 8.376 11.078 1.00 91.31 109 ARG A N 1
ATOM 847 C CA . ARG A 1 109 ? -9.133 8.129 11.228 1.00 91.31 109 ARG A CA 1
ATOM 848 C C . ARG A 1 109 ? -8.779 7.262 12.442 1.00 91.31 109 ARG A C 1
ATOM 850 O O . ARG A 1 109 ? -7.932 6.385 12.312 1.00 91.31 109 ARG A O 1
ATOM 857 N N . GLU A 1 110 ? -9.416 7.489 13.587 1.00 91.62 110 GLU A N 1
ATOM 858 C CA . GLU A 1 110 ? -9.149 6.722 14.813 1.00 91.62 110 GLU A CA 1
ATOM 859 C C . GLU A 1 110 ? -9.479 5.233 14.619 1.00 91.62 110 GLU A C 1
ATOM 861 O O . GLU A 1 110 ? -8.622 4.379 14.836 1.00 91.62 110 GLU A O 1
ATOM 866 N N . GLU A 1 111 ? -10.666 4.927 14.087 1.00 95.12 111 GLU A N 1
ATOM 867 C CA . GLU A 1 111 ? -11.112 3.561 13.761 1.00 95.12 111 GLU A CA 1
ATOM 868 C C . GLU A 1 111 ? -10.172 2.877 12.752 1.00 95.12 111 GLU A C 1
ATOM 870 O O . GLU A 1 111 ? -9.828 1.700 12.874 1.00 95.12 111 GLU A O 1
ATOM 875 N N . LEU A 1 112 ? -9.702 3.630 11.754 1.00 95.38 112 LEU A N 1
ATOM 876 C CA . LEU A 1 112 ? -8.732 3.147 10.774 1.00 95.38 112 LEU A CA 1
ATOM 877 C C . LEU A 1 112 ? -7.390 2.778 11.415 1.00 95.38 112 LEU A C 1
ATOM 879 O O . LEU A 1 112 ? -6.781 1.781 11.025 1.00 95.38 112 LEU A O 1
ATOM 883 N N . GLU A 1 113 ? -6.905 3.565 12.373 1.00 93.94 113 GLU A N 1
ATOM 884 C CA . GLU A 1 113 ? -5.611 3.342 13.029 1.00 93.94 113 GLU A CA 1
ATOM 885 C C . GLU A 1 113 ? -5.640 2.176 14.040 1.00 93.94 113 GLU A C 1
ATOM 887 O O . GLU A 1 113 ? -4.589 1.581 14.324 1.00 93.94 113 GLU A O 1
ATOM 892 N N . GLU A 1 114 ? -6.827 1.763 14.503 1.00 95.38 114 GLU A N 1
ATOM 893 C CA . GLU A 1 114 ? -7.016 0.505 15.240 1.00 95.38 114 GLU A CA 1
ATOM 894 C C . GLU A 1 114 ? -6.764 -0.727 14.353 1.00 95.38 114 GLU A C 1
ATOM 896 O O . GLU A 1 114 ? -6.162 -1.709 14.799 1.00 95.38 114 GLU A O 1
ATOM 901 N N . LEU A 1 115 ? -7.171 -0.668 13.080 1.00 96.19 115 LEU A N 1
ATOM 902 C CA . LEU A 1 115 ? -7.089 -1.791 12.138 1.00 96.19 115 LEU A CA 1
ATOM 903 C C . LEU A 1 115 ? -5.790 -1.805 11.314 1.00 96.19 115 LEU A C 1
ATOM 905 O O . LEU A 1 115 ? -5.212 -2.861 11.036 1.00 96.19 115 LEU A O 1
ATOM 909 N N . GLY A 1 116 ? -5.333 -0.630 10.894 1.00 96.44 116 GLY A N 1
ATOM 910 C CA . GLY A 1 116 ? -4.272 -0.452 9.914 1.00 96.44 116 GLY A CA 1
ATOM 911 C C . GLY A 1 116 ? -3.284 0.635 10.301 1.00 96.44 116 GLY A C 1
ATOM 912 O O . GLY A 1 116 ? -3.148 1.019 11.463 1.00 96.44 116 GLY A O 1
ATOM 913 N N . ARG A 1 117 ? -2.515 1.088 9.315 1.00 95.56 117 ARG A N 1
ATOM 914 C CA . ARG A 1 117 ? -1.507 2.135 9.461 1.00 95.56 117 ARG A CA 1
ATOM 915 C C . ARG A 1 117 ? -1.578 3.102 8.298 1.00 95.56 117 ARG A C 1
ATOM 917 O O . ARG A 1 117 ? -1.657 2.690 7.143 1.00 95.56 117 ARG A O 1
ATOM 924 N N . ILE A 1 118 ? -1.505 4.385 8.620 1.00 93.44 118 ILE A N 1
ATOM 925 C CA . ILE A 1 118 ? -1.466 5.474 7.650 1.00 93.44 118 ILE A CA 1
ATOM 926 C C . ILE A 1 118 ? -0.077 6.104 7.726 1.00 93.44 118 ILE A C 1
ATOM 928 O O . ILE A 1 118 ? 0.431 6.370 8.815 1.00 93.44 118 ILE A O 1
ATOM 932 N N . VAL A 1 119 ? 0.563 6.298 6.576 1.00 91.19 119 VAL A N 1
ATOM 933 C CA . VAL A 1 119 ? 1.900 6.898 6.482 1.00 91.19 119 VAL A CA 1
ATOM 934 C C . VAL A 1 119 ? 1.933 7.973 5.395 1.00 91.19 119 VAL A C 1
ATOM 936 O O . VAL A 1 119 ? 1.278 7.810 4.365 1.00 91.19 119 VAL A O 1
ATOM 939 N N . PRO A 1 120 ? 2.736 9.039 5.558 1.00 89.00 120 PRO A N 1
ATOM 940 C CA . PRO A 1 120 ? 2.870 10.071 4.531 1.00 89.00 120 PRO A CA 1
ATOM 941 C C . PRO A 1 120 ? 3.611 9.564 3.289 1.00 89.00 120 PRO A C 1
ATOM 943 O O . PRO A 1 120 ? 3.280 9.921 2.157 1.00 89.00 120 PRO A O 1
ATOM 946 N N . TRP A 1 121 ? 4.616 8.707 3.498 1.00 90.00 121 TRP A N 1
ATOM 947 C CA . TRP A 1 121 ? 5.388 8.055 2.445 1.00 90.00 121 TRP A CA 1
ATOM 948 C C . TRP A 1 121 ? 6.138 6.830 2.983 1.00 90.00 121 TRP A C 1
ATOM 950 O O . TRP A 1 121 ? 6.559 6.812 4.142 1.00 90.00 121 TRP A O 1
ATOM 960 N N . CYS A 1 122 ? 6.366 5.823 2.136 1.00 90.88 122 CYS A N 1
ATOM 961 C CA . CYS A 1 122 ? 7.068 4.588 2.494 1.00 90.88 122 CYS A CA 1
ATOM 962 C C . CYS A 1 122 ? 7.996 4.097 1.372 1.00 90.88 122 CYS A C 1
ATOM 964 O O . CYS A 1 122 ? 7.910 4.533 0.225 1.00 90.88 122 CYS A O 1
ATOM 966 N N . SER A 1 123 ? 8.870 3.137 1.683 1.00 90.75 123 SER A N 1
ATOM 967 C CA . SER A 1 123 ? 9.595 2.381 0.658 1.00 90.75 123 SER A CA 1
ATOM 968 C C . SER A 1 123 ? 8.636 1.410 -0.035 1.00 90.75 123 SER A C 1
ATOM 970 O O . SER A 1 123 ? 8.427 0.299 0.447 1.00 90.75 123 SER A O 1
ATOM 972 N N . GLN A 1 124 ? 8.033 1.826 -1.154 1.00 92.12 124 GLN A N 1
ATOM 973 C CA . GLN A 1 124 ? 7.050 1.006 -1.875 1.00 92.12 124 GLN A CA 1
ATOM 974 C C . GLN A 1 124 ? 7.619 -0.363 -2.281 1.00 92.12 124 GLN A C 1
ATOM 976 O O . GLN A 1 124 ? 6.931 -1.363 -2.127 1.00 92.12 124 GLN A O 1
ATOM 981 N N . VAL A 1 125 ? 8.884 -0.433 -2.713 1.00 90.44 125 VAL A N 1
ATOM 982 C CA . VAL A 1 125 ? 9.551 -1.711 -3.029 1.00 90.44 125 VAL A CA 1
ATOM 983 C C . VAL A 1 125 ? 9.592 -2.630 -1.808 1.00 90.44 125 VAL A C 1
ATOM 985 O O . VAL A 1 125 ? 9.213 -3.788 -1.908 1.00 90.44 125 VAL A O 1
ATOM 988 N N . ALA A 1 126 ? 9.977 -2.115 -0.637 1.00 90.19 126 ALA A N 1
ATOM 989 C CA . ALA A 1 126 ? 10.039 -2.931 0.576 1.00 90.19 126 ALA A CA 1
ATOM 990 C C . ALA A 1 126 ? 8.652 -3.421 1.027 1.00 90.19 126 ALA A C 1
ATOM 992 O O . ALA A 1 126 ? 8.528 -4.543 1.506 1.00 90.19 126 ALA A O 1
ATOM 993 N N . VAL A 1 127 ? 7.610 -2.598 0.856 1.00 94.31 127 VAL A N 1
ATOM 994 C CA . VAL A 1 127 ? 6.222 -2.992 1.149 1.00 94.31 127 VAL A CA 1
ATOM 995 C C . VAL A 1 127 ? 5.738 -4.064 0.173 1.00 94.31 127 VAL A C 1
ATOM 997 O O . VAL A 1 127 ? 5.179 -5.066 0.610 1.00 94.31 127 VAL A O 1
ATOM 1000 N N . LEU A 1 128 ? 5.974 -3.880 -1.130 1.00 94.81 128 LEU A N 1
ATOM 1001 C CA . LEU A 1 128 ? 5.575 -4.832 -2.173 1.00 94.81 128 LEU A CA 1
ATOM 1002 C C . LEU A 1 128 ? 6.300 -6.178 -2.061 1.00 94.81 128 LEU A C 1
ATOM 1004 O O . LEU A 1 128 ? 5.726 -7.201 -2.416 1.00 94.81 128 LEU A O 1
ATOM 1008 N N . SER A 1 129 ? 7.521 -6.184 -1.528 1.00 92.31 129 SER A N 1
ATOM 1009 C CA . SER A 1 129 ? 8.288 -7.404 -1.256 1.00 92.31 129 SER A CA 1
ATOM 1010 C C . SER A 1 129 ? 7.948 -8.068 0.087 1.00 92.31 129 SER A C 1
ATOM 1012 O O . SER A 1 129 ? 8.549 -9.086 0.428 1.00 92.31 129 SER A O 1
ATOM 1014 N N . SER A 1 130 ? 7.031 -7.508 0.885 1.00 94.88 130 SER A N 1
ATOM 1015 C CA . SER A 1 130 ? 6.662 -8.078 2.184 1.00 94.88 130 SER A CA 1
ATOM 1016 C C . SER A 1 130 ? 5.778 -9.323 2.011 1.00 94.88 130 SER A C 1
ATOM 1018 O O . SER A 1 130 ? 4.745 -9.227 1.347 1.00 94.88 130 SER A O 1
ATOM 1020 N N . PRO A 1 131 ? 6.086 -10.460 2.669 1.00 97.00 131 PRO A N 1
ATOM 1021 C CA . PRO A 1 131 ? 5.220 -11.646 2.647 1.00 97.00 131 PRO A CA 1
ATOM 1022 C C . PRO A 1 131 ? 3.812 -11.376 3.192 1.00 97.00 131 PRO A C 1
ATOM 1024 O O . PRO A 1 131 ? 2.837 -12.013 2.803 1.00 97.00 131 PRO A O 1
ATOM 1027 N N . SER A 1 132 ? 3.681 -10.403 4.093 1.00 98.12 132 SER A N 1
ATOM 1028 C CA . SER A 1 132 ? 2.398 -10.023 4.681 1.00 98.12 132 SER A CA 1
ATOM 1029 C C . SER A 1 132 ? 1.452 -9.367 3.679 1.00 98.12 132 SER A C 1
ATOM 1031 O O . SER A 1 132 ? 0.255 -9.285 3.950 1.00 98.12 132 SER A O 1
ATOM 1033 N N . LEU A 1 133 ? 1.952 -8.888 2.536 1.00 98.12 133 LEU A N 1
ATOM 1034 C CA . LEU A 1 133 ? 1.133 -8.221 1.538 1.00 98.12 133 LEU A CA 1
ATOM 1035 C C . LEU A 1 133 ? 0.260 -9.224 0.775 1.00 98.12 133 LEU A C 1
ATOM 1037 O O . LEU A 1 133 ? 0.759 -10.148 0.144 1.00 98.12 133 LEU A O 1
ATOM 1041 N N . GLY A 1 134 ? -1.056 -9.011 0.796 1.00 97.94 134 GLY A N 1
ATOM 1042 C CA . GLY A 1 134 ? -2.018 -9.815 0.037 1.00 97.94 134 GLY A CA 1
ATOM 1043 C C . GLY A 1 134 ? -2.668 -9.089 -1.139 1.00 97.94 134 GLY A C 1
ATOM 1044 O O . GLY A 1 134 ? -3.162 -9.739 -2.055 1.00 97.94 134 GLY A O 1
ATOM 1045 N N . CYS A 1 135 ? -2.716 -7.755 -1.119 1.00 97.81 135 CYS A N 1
ATOM 1046 C CA . CYS A 1 135 ? -3.389 -6.965 -2.152 1.00 97.81 135 CYS A CA 1
ATOM 1047 C C . CYS A 1 135 ? -2.769 -5.571 -2.284 1.00 97.81 135 CYS A C 1
ATOM 1049 O O . CYS A 1 135 ? -2.402 -4.968 -1.276 1.00 97.81 135 CYS A O 1
ATOM 1051 N N . PHE A 1 136 ? -2.710 -5.043 -3.510 1.00 98.50 136 PHE A N 1
ATOM 1052 C CA . PHE A 1 136 ? -2.295 -3.669 -3.789 1.00 98.50 136 PHE A CA 1
ATOM 1053 C C . PHE A 1 136 ? -3.409 -2.891 -4.503 1.00 98.50 136 PHE A C 1
ATOM 1055 O O . PHE A 1 136 ? -3.728 -3.156 -5.660 1.00 98.50 136 PHE A O 1
ATOM 1062 N N . VAL A 1 137 ? -3.967 -1.893 -3.818 1.00 98.25 137 VAL A N 1
ATOM 1063 C CA . VAL A 1 137 ? -4.865 -0.888 -4.393 1.00 98.25 137 VAL A CA 1
ATOM 1064 C C . VAL A 1 137 ? -4.016 0.253 -4.946 1.00 98.25 137 VAL A C 1
ATOM 1066 O O . VAL A 1 137 ? -3.370 0.990 -4.195 1.00 98.25 137 VAL A O 1
ATOM 1069 N N . THR A 1 138 ? -4.005 0.377 -6.271 1.00 97.50 138 THR A N 1
ATOM 1070 C CA . THR A 1 138 ? -3.088 1.249 -7.007 1.00 97.50 138 THR A CA 1
ATOM 1071 C C . THR A 1 138 ? -3.810 2.115 -8.032 1.00 97.50 138 THR A C 1
ATOM 1073 O O . THR A 1 138 ? -4.834 1.727 -8.588 1.00 97.50 138 THR A O 1
ATOM 1076 N N . HIS A 1 139 ? -3.229 3.278 -8.327 1.00 96.06 139 HIS A N 1
ATOM 1077 C CA . HIS A 1 139 ? -3.622 4.119 -9.463 1.00 96.06 139 HIS A CA 1
ATOM 1078 C C . HIS A 1 139 ? -3.139 3.589 -10.828 1.00 96.06 139 HIS A C 1
ATOM 1080 O O . HIS A 1 139 ? -3.381 4.235 -11.845 1.00 96.06 139 HIS A O 1
ATOM 1086 N N . CYS A 1 140 ? -2.437 2.450 -10.855 1.00 96.56 140 CYS A N 1
ATOM 1087 C CA . CYS A 1 140 ? -1.933 1.798 -12.069 1.00 96.56 140 CYS A CA 1
ATOM 1088 C C . CYS A 1 140 ? -0.946 2.645 -12.897 1.00 96.56 140 CYS A C 1
ATOM 1090 O O . CYS A 1 140 ? -0.882 2.492 -14.116 1.00 96.56 140 CYS A O 1
ATOM 1092 N N . GLY A 1 141 ? -0.165 3.522 -12.256 1.00 93.50 141 GLY A N 1
ATOM 1093 C CA . GLY A 1 141 ? 0.998 4.138 -12.902 1.00 93.50 141 GLY A CA 1
ATOM 1094 C C . GLY A 1 141 ? 2.033 3.081 -13.307 1.00 93.50 141 GLY A C 1
ATOM 1095 O O . GLY A 1 141 ? 2.241 2.120 -12.562 1.00 93.50 141 GLY A O 1
ATOM 1096 N N . TRP A 1 142 ? 2.647 3.261 -14.479 1.00 91.38 142 TRP A N 1
ATOM 1097 C CA . TRP A 1 142 ? 3.728 2.417 -15.003 1.00 91.38 142 TRP A CA 1
ATOM 1098 C C . TRP A 1 142 ? 5.104 2.964 -14.625 1.00 91.38 142 TRP A C 1
ATOM 1100 O O . TRP A 1 142 ? 5.265 4.206 -14.679 1.00 91.38 142 TRP A O 1
#

Secondary structure (DSSP, 8-state):
-------------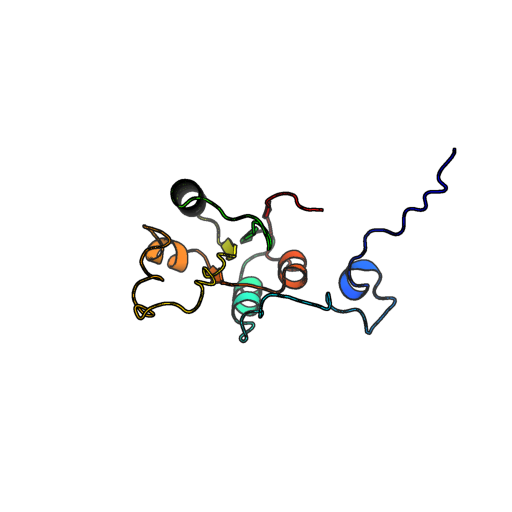GGGTT---TT--S-S--SSPPPSSTHHHHHHHTSPTT-EEEEE-TTT----HHHHHHHHHHHHHHT--EEEE-------S-SS-TTSSSTTS-TTHHHHHHHSEEES---HHHHHT-TTEEEEEE----

Sequence (142 aa):
DKYNLIGVGPLIPSDSLDGKVPSDKSFGGDLFQKSKDSWYLEWLNSKPEGSVIYVSFGSISVLEKAQMEEIAKALLDCGRPFLWVIRDKVEKKGDGNEAKKEEEMLSCREELEELGRIVPWCSQVAVLSSPSLGCFVTHCGW

Foldseek 3Di:
DDDDDDDPDDPAFCVLPVCPDVVRDADPDDPDDADPDCVQLVVLQPADFLQEEEEDADDPDDDDLVVVQVVLVVLLVVLTEYEYADADPPPDPDDDDPPPPPPPSYPCVVSNVVRYYYGNDHRVSSSVPRRSHNYYHYNPDD